Protein AF-A0A5M3MFX2-F1 (afdb_monomer_lite)

Structure (mmCIF, N/CA/C/O backbone):
data_AF-A0A5M3MFX2-F1
#
_entry.id   AF-A0A5M3MFX2-F1
#
loop_
_atom_site.group_PDB
_atom_site.id
_atom_site.type_symbol
_atom_site.label_atom_id
_atom_site.label_alt_id
_atom_site.label_comp_id
_atom_site.label_asym_id
_atom_site.label_entity_id
_atom_site.label_seq_id
_atom_site.pdbx_PDB_ins_code
_atom_site.Cartn_x
_atom_site.Cartn_y
_atom_site.Cartn_z
_atom_site.occupancy
_atom_site.B_iso_or_equiv
_atom_site.auth_seq_id
_atom_site.auth_comp_id
_atom_site.auth_asym_id
_atom_site.auth_atom_id
_atom_site.pdbx_PDB_model_num
ATOM 1 N N . MET A 1 1 ? -14.504 -39.897 -24.132 1.00 43.47 1 MET A N 1
ATOM 2 C CA . MET A 1 1 ? -13.347 -39.009 -24.358 1.00 43.47 1 MET A CA 1
ATOM 3 C C . MET A 1 1 ? -13.508 -37.874 -23.371 1.00 43.47 1 MET A C 1
ATOM 5 O O . MET A 1 1 ? -14.269 -36.952 -23.626 1.00 43.47 1 MET A O 1
ATOM 9 N N . GLU A 1 2 ? -12.943 -38.053 -22.182 1.00 40.47 2 GLU A N 1
ATOM 10 C CA . GLU A 1 2 ? -13.014 -37.091 -21.083 1.00 40.47 2 GLU A CA 1
ATOM 11 C C . GLU A 1 2 ? -12.072 -35.931 -21.418 1.00 40.47 2 GLU A C 1
ATOM 13 O O . GLU A 1 2 ? -10.880 -36.134 -21.635 1.00 40.47 2 GLU A O 1
ATOM 18 N N . THR A 1 3 ? -12.613 -34.724 -21.580 1.00 51.28 3 THR A N 1
ATOM 19 C CA . THR A 1 3 ? -11.803 -33.519 -21.770 1.00 51.28 3 THR A CA 1
ATOM 20 C C . THR A 1 3 ? -11.526 -32.913 -20.404 1.00 51.28 3 THR A C 1
ATOM 22 O O . THR A 1 3 ? -12.402 -32.303 -19.793 1.00 51.28 3 THR A O 1
ATOM 25 N N . GLU A 1 4 ? -10.301 -33.148 -19.950 1.00 44.84 4 GLU A N 1
ATOM 26 C CA . GLU A 1 4 ? -9.666 -32.661 -18.731 1.00 44.84 4 GLU A CA 1
ATOM 27 C C . GLU A 1 4 ? -10.012 -31.196 -18.409 1.00 44.84 4 GLU A C 1
ATOM 29 O O . GLU A 1 4 ? -9.806 -30.277 -19.210 1.00 44.84 4 GLU A O 1
ATOM 34 N N . ALA A 1 5 ? -10.502 -30.978 -17.189 1.00 44.03 5 ALA A N 1
ATOM 35 C CA . ALA A 1 5 ? -10.714 -29.665 -16.606 1.00 44.03 5 ALA A CA 1
ATOM 36 C C . ALA A 1 5 ? -9.375 -28.917 -16.491 1.00 44.03 5 ALA A C 1
ATOM 38 O O . ALA A 1 5 ? -8.564 -29.181 -15.605 1.00 44.03 5 ALA A O 1
ATOM 39 N N . SER A 1 6 ? -9.152 -27.939 -17.370 1.00 45.47 6 SER A N 1
ATOM 40 C CA . SER A 1 6 ? -8.040 -26.992 -17.249 1.00 45.47 6 SER A CA 1
ATOM 41 C C . SER A 1 6 ? -8.331 -25.988 -16.131 1.00 45.47 6 SER A C 1
ATOM 43 O O . SER A 1 6 ? -8.675 -24.834 -16.380 1.00 45.47 6 SER A O 1
ATOM 45 N N . ASN A 1 7 ? -8.207 -26.432 -14.878 1.00 49.12 7 ASN A N 1
ATOM 46 C CA . ASN A 1 7 ? -8.176 -25.553 -13.714 1.00 49.12 7 ASN A CA 1
ATOM 47 C C . ASN A 1 7 ? -6.803 -24.869 -13.633 1.00 49.12 7 ASN A C 1
ATOM 49 O O . ASN A 1 7 ? -5.927 -25.251 -12.858 1.00 49.12 7 ASN A O 1
ATOM 53 N N . SER A 1 8 ? -6.596 -23.865 -14.481 1.00 46.38 8 SER A N 1
ATOM 54 C CA . SER A 1 8 ? -5.389 -23.037 -14.489 1.00 46.38 8 SER A CA 1
ATOM 55 C C . SER A 1 8 ? -5.463 -21.974 -13.394 1.00 46.38 8 SER A C 1
ATOM 57 O O . SER A 1 8 ? -5.379 -20.779 -13.668 1.00 46.38 8 SER A O 1
ATOM 59 N N . THR A 1 9 ? -5.622 -22.384 -12.137 1.00 47.56 9 THR A N 1
ATOM 60 C CA . THR A 1 9 ? -5.363 -21.486 -11.013 1.00 47.56 9 THR A CA 1
ATOM 61 C C . THR A 1 9 ? -3.858 -21.288 -10.921 1.00 47.56 9 THR A C 1
ATOM 63 O O . THR A 1 9 ? -3.133 -22.102 -10.348 1.00 47.56 9 THR A O 1
ATOM 66 N N . SER A 1 10 ? -3.369 -20.227 -11.557 1.00 55.19 10 SER A N 1
ATOM 67 C CA . SER A 1 10 ? -1.978 -19.794 -11.511 1.00 55.19 10 SER A CA 1
ATOM 68 C C . SER A 1 10 ? -1.627 -19.267 -10.116 1.00 55.19 10 SER A C 1
ATOM 70 O O . SER A 1 10 ? -1.446 -18.068 -9.924 1.00 55.19 10 SER A O 1
ATOM 72 N N . PHE A 1 11 ? -1.535 -20.162 -9.136 1.00 52.22 11 PHE A N 1
ATOM 73 C CA . PHE A 1 11 ? -0.974 -19.870 -7.824 1.00 52.22 11 PHE A CA 1
ATOM 74 C C . PHE A 1 11 ? 0.465 -20.388 -7.782 1.00 52.22 11 PHE A C 1
ATOM 76 O O . PHE A 1 11 ? 0.716 -21.586 -7.887 1.00 52.22 11 PHE A O 1
ATOM 83 N N . GLY A 1 12 ? 1.411 -19.456 -7.657 1.00 54.19 12 GLY A N 1
ATOM 84 C CA . GLY A 1 12 ? 2.771 -19.735 -7.205 1.00 54.19 12 GLY A CA 1
ATOM 85 C C . GLY A 1 12 ? 3.723 -20.320 -8.246 1.00 54.19 12 GLY A C 1
ATOM 86 O O . GLY A 1 12 ? 3.994 -21.518 -8.269 1.00 54.19 12 GLY A O 1
ATOM 87 N N . ARG A 1 13 ? 4.369 -19.462 -9.046 1.00 55.19 13 ARG A N 1
ATOM 88 C CA . ARG A 1 13 ? 5.674 -19.810 -9.636 1.00 55.19 13 ARG A CA 1
ATOM 89 C C . ARG A 1 13 ? 6.715 -18.732 -9.328 1.00 55.19 13 ARG A C 1
ATOM 91 O O . ARG A 1 13 ? 6.705 -17.653 -9.918 1.00 55.19 13 ARG A O 1
ATOM 98 N N . ARG A 1 14 ? 7.661 -19.127 -8.460 1.00 50.91 14 ARG A N 1
ATOM 99 C CA . ARG A 1 14 ? 8.897 -18.466 -7.980 1.00 50.91 14 ARG A CA 1
ATOM 100 C C . ARG A 1 14 ? 8.690 -17.345 -6.948 1.00 50.91 14 ARG A C 1
ATOM 102 O O . ARG A 1 14 ? 8.793 -16.160 -7.260 1.00 50.91 14 ARG A O 1
ATOM 109 N N . SER A 1 15 ? 8.498 -17.758 -5.700 1.00 53.53 15 SER A N 1
ATOM 110 C CA . SER A 1 15 ? 8.292 -16.924 -4.505 1.00 53.53 15 SER A CA 1
ATOM 111 C C . SER A 1 15 ? 9.585 -16.362 -3.884 1.00 53.53 15 SER A C 1
ATOM 113 O O . SER A 1 15 ? 9.637 -16.123 -2.686 1.00 53.53 15 SER A O 1
ATOM 115 N N . ASN A 1 16 ? 10.644 -16.134 -4.675 1.00 56.97 16 ASN A N 1
ATOM 116 C CA . ASN A 1 16 ? 11.850 -15.429 -4.196 1.00 56.97 16 ASN A CA 1
ATOM 117 C C . ASN A 1 16 ? 11.910 -13.968 -4.678 1.00 56.97 16 ASN A C 1
ATOM 119 O O . ASN A 1 16 ? 12.976 -13.373 -4.816 1.00 56.97 16 ASN A O 1
ATOM 123 N N . ARG A 1 17 ? 10.753 -13.387 -5.008 1.00 70.06 17 ARG A N 1
ATOM 124 C CA . ARG A 1 17 ? 10.642 -11.966 -5.341 1.00 70.06 17 ARG A CA 1
ATOM 125 C C . ARG A 1 17 ? 10.075 -11.262 -4.119 1.00 70.06 17 ARG A C 1
ATOM 127 O O . ARG A 1 17 ? 8.887 -11.349 -3.850 1.00 70.06 17 ARG A O 1
ATOM 134 N N . VAL A 1 18 ? 10.947 -10.593 -3.373 1.00 81.00 18 VAL A N 1
ATOM 135 C CA . VAL A 1 18 ? 10.577 -9.886 -2.133 1.00 81.00 18 VAL A CA 1
ATOM 136 C C . VAL A 1 18 ? 9.919 -8.534 -2.435 1.00 81.00 18 VAL A C 1
ATOM 138 O O . VAL A 1 18 ? 9.134 -8.025 -1.643 1.00 81.00 18 VAL A O 1
ATOM 141 N N . VAL A 1 19 ? 10.223 -7.943 -3.595 1.00 90.69 19 VAL A N 1
ATOM 142 C CA . VAL A 1 19 ? 9.755 -6.601 -3.959 1.00 90.69 19 VAL A CA 1
ATOM 143 C C . VAL A 1 19 ? 8.480 -6.686 -4.810 1.00 90.69 19 VAL A C 1
ATOM 145 O O . VAL A 1 19 ? 8.529 -7.295 -5.885 1.00 90.69 19 VAL A O 1
ATOM 148 N N . PRO A 1 20 ? 7.360 -6.068 -4.389 1.00 92.50 20 PRO A N 1
ATOM 149 C CA . PRO A 1 20 ? 6.110 -6.075 -5.145 1.00 92.50 20 PRO A CA 1
ATOM 150 C C . PRO A 1 20 ? 6.211 -5.275 -6.450 1.00 92.50 20 PRO A C 1
ATOM 152 O O . PRO A 1 20 ? 6.870 -4.236 -6.536 1.00 92.50 20 PRO A O 1
ATOM 155 N N . CYS A 1 21 ? 5.537 -5.757 -7.494 1.00 93.75 21 CYS A N 1
ATOM 156 C CA . CYS A 1 21 ? 5.519 -5.117 -8.801 1.00 93.75 21 CYS A CA 1
ATOM 157 C C . CYS A 1 21 ? 4.545 -3.941 -8.828 1.00 93.75 21 CYS A C 1
ATOM 159 O O . CYS A 1 21 ? 3.328 -4.122 -8.855 1.00 93.75 21 CYS A O 1
ATOM 161 N N . ARG A 1 22 ? 5.084 -2.723 -8.931 1.00 93.94 22 ARG A N 1
ATOM 162 C CA . ARG A 1 22 ? 4.266 -1.513 -9.075 1.00 93.94 22 ARG A CA 1
ATOM 163 C C . ARG A 1 22 ? 3.361 -1.555 -10.310 1.00 93.94 22 ARG A C 1
ATOM 165 O O . ARG A 1 22 ? 2.190 -1.211 -10.218 1.00 93.94 22 ARG A O 1
ATOM 172 N N . PHE A 1 23 ? 3.890 -1.973 -11.460 1.00 94.75 23 PHE A N 1
ATOM 173 C CA . PHE A 1 23 ? 3.123 -1.973 -12.710 1.00 94.75 23 PHE A CA 1
ATOM 174 C C . PHE A 1 23 ? 1.939 -2.934 -12.656 1.00 94.75 23 PHE A C 1
ATOM 176 O O . PHE A 1 23 ? 0.851 -2.560 -13.076 1.00 94.75 23 PHE A O 1
ATOM 183 N N . HIS A 1 24 ? 2.127 -4.123 -12.074 1.00 94.25 24 HIS A N 1
ATOM 184 C CA . HIS A 1 24 ? 1.049 -5.092 -11.857 1.00 94.25 24 HIS A CA 1
ATOM 185 C C . HIS A 1 24 ? -0.117 -4.477 -11.078 1.00 94.25 24 HIS A C 1
ATOM 187 O O . HIS A 1 24 ? -1.258 -4.568 -11.515 1.00 94.25 24 HIS A O 1
ATOM 193 N N . ASN A 1 25 ? 0.185 -3.762 -9.992 1.00 94.12 25 ASN A N 1
ATOM 194 C CA . ASN A 1 25 ? -0.825 -3.201 -9.094 1.00 94.12 25 ASN A CA 1
ATOM 195 C C . ASN A 1 25 ? -1.544 -1.945 -9.629 1.00 94.12 25 ASN A C 1
ATOM 197 O O . ASN A 1 25 ? -2.590 -1.585 -9.094 1.00 94.12 25 ASN A O 1
ATOM 201 N N . HIS A 1 26 ? -1.004 -1.266 -10.649 1.00 91.62 26 HIS A N 1
ATOM 202 C CA . HIS A 1 26 ? -1.550 0.007 -11.154 1.00 91.62 26 HIS A CA 1
ATOM 203 C C . HIS A 1 26 ? -2.030 -0.085 -12.604 1.00 91.62 26 HIS A C 1
ATOM 205 O O . HIS A 1 26 ? -3.217 0.068 -12.875 1.00 91.62 26 HIS A O 1
ATOM 211 N N . ASN A 1 27 ? -1.120 -0.359 -13.541 1.00 87.94 27 ASN A N 1
ATOM 212 C CA . ASN A 1 27 ? -1.369 -0.252 -14.987 1.00 87.94 27 ASN A CA 1
ATOM 213 C C . ASN A 1 27 ? -1.408 -1.613 -15.706 1.00 87.94 27 ASN A C 1
ATOM 215 O O . ASN A 1 27 ? -1.583 -1.655 -16.920 1.00 87.94 27 ASN A O 1
ATOM 219 N N . GLY A 1 28 ? -1.241 -2.714 -14.970 1.00 88.25 28 GLY A N 1
ATOM 220 C CA . GLY A 1 28 ? -1.010 -4.044 -15.527 1.00 88.25 28 GLY A CA 1
ATOM 221 C C . GLY A 1 28 ? 0.459 -4.258 -15.908 1.00 88.25 28 GLY A C 1
ATOM 222 O O . GLY A 1 28 ? 1.131 -3.380 -16.451 1.00 88.25 28 GLY A O 1
ATOM 223 N N . CYS A 1 29 ? 0.995 -5.440 -15.598 1.00 92.88 29 CYS A N 1
ATOM 224 C CA . CYS A 1 29 ? 2.372 -5.790 -15.934 1.00 92.88 29 CYS A CA 1
ATOM 225 C C . CYS A 1 29 ? 2.440 -6.594 -17.238 1.00 92.88 29 CYS A C 1
ATOM 227 O O . CYS A 1 29 ? 1.999 -7.739 -17.286 1.00 92.88 29 CYS A O 1
ATOM 229 N N . PHE A 1 30 ? 3.105 -6.053 -18.261 1.00 91.94 30 PHE A N 1
ATOM 230 C CA . PHE A 1 30 ? 3.312 -6.749 -19.541 1.00 91.94 30 PHE A CA 1
ATOM 231 C C . PHE A 1 30 ? 4.287 -7.932 -19.463 1.00 91.94 30 PHE A C 1
ATOM 233 O O . PHE A 1 30 ? 4.302 -8.782 -20.346 1.00 91.94 30 PHE A O 1
ATOM 240 N N . LYS A 1 31 ? 5.115 -8.007 -18.412 1.00 88.88 31 LYS A N 1
ATOM 241 C CA . LYS A 1 31 ? 6.101 -9.088 -18.250 1.00 88.88 31 LYS A CA 1
ATOM 242 C C . LYS A 1 31 ? 5.465 -10.406 -17.793 1.00 88.88 31 LYS A C 1
ATOM 244 O O . LYS A 1 31 ? 6.114 -11.447 -17.890 1.00 88.88 31 LYS A O 1
ATOM 249 N N . GLY A 1 32 ? 4.231 -10.364 -17.278 1.00 85.38 32 GLY A N 1
ATOM 250 C CA . GLY A 1 32 ? 3.505 -11.537 -16.792 1.00 85.38 32 GLY A CA 1
ATOM 251 C C . GLY A 1 32 ? 4.350 -12.389 -15.841 1.00 85.38 32 GLY A C 1
ATOM 252 O O . GLY A 1 32 ? 4.967 -11.879 -14.905 1.00 85.38 32 GLY A O 1
ATOM 253 N N . VAL A 1 33 ? 4.434 -13.688 -16.124 1.00 84.31 33 VAL A N 1
ATOM 254 C CA . VAL A 1 33 ? 5.216 -14.664 -15.341 1.00 84.31 33 VAL A CA 1
ATOM 255 C C . VAL A 1 33 ? 6.725 -14.395 -15.331 1.00 84.31 33 VAL A C 1
ATOM 257 O O . VAL A 1 33 ? 7.417 -14.820 -14.404 1.00 84.31 33 VAL A O 1
ATOM 260 N N . ASN A 1 34 ? 7.235 -13.672 -16.332 1.00 88.31 34 ASN A N 1
ATOM 261 C CA . ASN A 1 34 ? 8.647 -13.320 -16.461 1.00 88.31 34 ASN A CA 1
ATOM 262 C C . ASN A 1 34 ? 8.985 -11.986 -15.773 1.00 88.31 34 ASN A C 1
ATOM 264 O O . ASN A 1 34 ? 10.063 -11.422 -15.965 1.00 88.31 34 ASN A O 1
ATOM 268 N N . CYS A 1 35 ? 8.054 -11.436 -14.987 1.00 90.12 35 CYS A N 1
ATOM 269 C CA . CYS A 1 35 ? 8.315 -10.246 -14.199 1.00 90.12 35 CYS A CA 1
ATOM 270 C C . CYS A 1 35 ? 9.378 -10.522 -13.126 1.00 90.12 35 CYS A C 1
ATOM 272 O O . CYS A 1 35 ? 9.335 -11.521 -12.399 1.00 90.12 35 CYS A O 1
ATOM 274 N N . THR A 1 36 ? 10.330 -9.597 -13.014 1.00 89.75 36 THR A N 1
ATOM 275 C CA . THR A 1 36 ? 11.388 -9.605 -11.993 1.00 89.75 36 THR A CA 1
ATOM 276 C C . THR A 1 36 ? 10.862 -9.247 -10.603 1.00 89.75 36 THR A C 1
ATOM 278 O O . THR A 1 36 ? 11.534 -9.505 -9.611 1.00 89.75 36 THR A O 1
ATOM 281 N N . PHE A 1 37 ? 9.666 -8.664 -10.525 1.00 91.38 37 PHE A N 1
ATOM 282 C CA . PHE A 1 3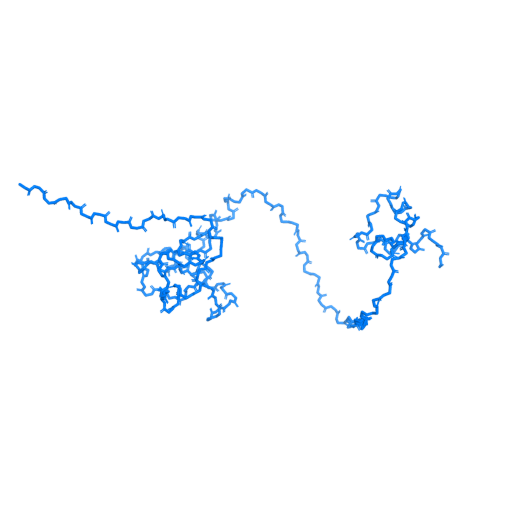7 ? 9.009 -8.231 -9.293 1.00 91.38 37 PHE A CA 1
ATOM 283 C C . PHE A 1 37 ? 7.829 -9.149 -8.943 1.00 91.38 37 PHE A C 1
ATOM 285 O O . PHE A 1 37 ? 7.297 -9.837 -9.814 1.00 91.38 37 PHE A O 1
ATOM 292 N N . SER A 1 38 ? 7.423 -9.170 -7.674 1.00 90.31 38 SER A N 1
ATOM 293 C CA . SER A 1 38 ? 6.363 -10.055 -7.184 1.00 90.31 38 SER A CA 1
ATOM 294 C C . SER A 1 38 ? 4.977 -9.582 -7.599 1.00 90.31 38 SER A C 1
ATOM 296 O O . SER A 1 38 ? 4.653 -8.401 -7.475 1.00 90.31 38 SER A O 1
ATOM 298 N N . HIS A 1 39 ? 4.158 -10.512 -8.080 1.00 91.38 39 HIS A N 1
ATOM 299 C CA . HIS A 1 39 ? 2.724 -10.303 -8.298 1.00 91.38 39 HIS A CA 1
ATOM 300 C C . HIS A 1 39 ? 1.889 -10.950 -7.181 1.00 91.38 39 HIS A C 1
ATOM 302 O O . HIS A 1 39 ? 0.669 -10.850 -7.199 1.00 91.38 39 HIS A O 1
ATOM 308 N N . GLU A 1 40 ? 2.528 -11.609 -6.212 1.00 89.06 40 GLU A N 1
ATOM 309 C CA . GLU A 1 40 ? 1.847 -12.299 -5.115 1.00 89.06 40 GLU A CA 1
ATOM 310 C C . GLU A 1 40 ? 1.473 -11.308 -3.997 1.00 89.06 40 GLU A C 1
ATOM 312 O O . GLU A 1 40 ? 2.214 -10.341 -3.779 1.00 89.06 40 GLU A O 1
ATOM 317 N N . PRO A 1 41 ? 0.337 -11.520 -3.306 1.00 90.00 41 PRO A N 1
ATOM 318 C CA . PRO A 1 41 ? -0.046 -10.712 -2.156 1.00 90.00 41 PRO A CA 1
ATOM 319 C C . PRO A 1 41 ? 0.931 -10.920 -0.997 1.00 90.00 41 PRO A C 1
ATOM 321 O O . PRO A 1 41 ? 1.458 -12.012 -0.782 1.00 90.00 41 PRO A O 1
ATOM 324 N N . ASP A 1 42 ? 1.162 -9.856 -0.237 1.00 89.19 42 ASP A N 1
ATOM 325 C CA . ASP A 1 42 ? 2.062 -9.840 0.915 1.00 89.19 42 ASP A CA 1
ATOM 326 C C . ASP A 1 42 ? 1.342 -9.391 2.194 1.00 89.19 42 ASP A C 1
ATOM 328 O O . ASP A 1 42 ? 0.163 -9.054 2.187 1.00 89.19 42 ASP A O 1
ATOM 332 N N . SER A 1 43 ? 2.060 -9.334 3.318 1.00 89.38 43 SER A N 1
ATOM 333 C CA . SER A 1 43 ? 1.501 -8.903 4.609 1.00 89.38 43 SER A CA 1
ATOM 334 C C . SER A 1 43 ? 1.050 -7.436 4.658 1.00 89.38 43 SER A C 1
ATOM 336 O O . SER A 1 43 ? 0.488 -7.002 5.663 1.00 89.38 43 SER A O 1
ATOM 338 N N . ARG A 1 44 ? 1.315 -6.648 3.609 1.00 90.88 44 ARG A N 1
ATOM 339 C CA . ARG A 1 44 ? 0.953 -5.227 3.497 1.00 90.88 44 ARG A CA 1
ATOM 340 C C . ARG A 1 44 ? -0.123 -4.981 2.443 1.00 90.88 44 ARG A C 1
ATOM 342 O O . ARG A 1 44 ? -0.516 -3.826 2.240 1.00 90.88 44 ARG A O 1
ATOM 349 N N . SER A 1 45 ? -0.625 -6.035 1.810 1.00 93.31 45 SER A N 1
ATOM 350 C CA . SER A 1 45 ? -1.608 -5.938 0.747 1.00 93.31 45 SER A CA 1
ATOM 351 C C . SER A 1 45 ? -2.699 -6.996 0.841 1.00 93.31 45 SER A C 1
ATOM 353 O O . SER A 1 45 ? -2.557 -8.027 1.488 1.00 93.31 45 SER A O 1
ATOM 355 N N . TYR A 1 46 ? -3.827 -6.694 0.209 1.00 93.00 46 TYR A N 1
ATOM 356 C CA . TYR A 1 46 ? -4.955 -7.599 0.063 1.00 93.00 46 TYR A CA 1
ATOM 357 C C . TYR A 1 46 ? -5.201 -7.844 -1.432 1.00 93.00 46 TYR A C 1
ATOM 359 O O . TYR A 1 46 ? -5.246 -6.866 -2.185 1.00 93.00 46 TYR A O 1
ATOM 367 N N . PRO A 1 47 ? -5.322 -9.101 -1.891 1.00 92.12 47 PRO A N 1
ATOM 368 C CA . PRO A 1 47 ? -5.569 -9.392 -3.298 1.00 92.12 47 PRO A CA 1
ATOM 369 C C . PRO A 1 47 ? -7.000 -9.001 -3.688 1.00 92.12 47 PRO A C 1
ATOM 371 O O . PRO A 1 47 ? -7.956 -9.339 -2.990 1.00 92.12 47 PRO A O 1
ATOM 374 N N . ASP A 1 48 ? -7.156 -8.301 -4.807 1.00 92.69 48 ASP A N 1
ATOM 375 C CA . ASP A 1 48 ? -8.464 -8.042 -5.406 1.00 92.69 48 ASP A CA 1
ATOM 376 C C . ASP A 1 48 ? -8.899 -9.176 -6.350 1.00 92.69 48 ASP A C 1
ATOM 378 O O . ASP A 1 48 ? -8.153 -10.119 -6.629 1.00 92.69 48 ASP A O 1
ATOM 382 N N . GLN A 1 49 ? -10.118 -9.073 -6.880 1.00 89.94 49 GLN A N 1
ATOM 383 C CA . GLN A 1 49 ? -10.655 -10.056 -7.827 1.00 89.94 49 GLN A CA 1
ATOM 384 C C . GLN A 1 49 ? -9.940 -10.041 -9.190 1.00 89.94 49 GLN A C 1
ATOM 386 O O . GLN A 1 49 ? -10.024 -11.015 -9.935 1.00 89.94 49 GLN A O 1
ATOM 391 N N . THR A 1 50 ? -9.221 -8.965 -9.525 1.00 88.75 50 THR A N 1
ATOM 392 C CA . THR A 1 50 ? -8.425 -8.862 -10.762 1.00 88.75 50 THR A CA 1
ATOM 393 C C . THR A 1 50 ? -6.997 -9.392 -10.602 1.00 88.75 50 THR A C 1
ATOM 395 O O . THR A 1 50 ? -6.238 -9.435 -11.572 1.00 88.75 50 THR A O 1
ATOM 398 N N . GLY A 1 51 ? -6.626 -9.820 -9.391 1.00 88.81 51 GLY A N 1
ATOM 399 C CA . GLY A 1 51 ? -5.298 -10.304 -9.033 1.00 88.81 51 GLY A CA 1
ATOM 400 C C . GLY A 1 51 ? -4.285 -9.204 -8.704 1.00 88.81 51 GLY A C 1
ATOM 401 O O . GLY A 1 51 ? -3.101 -9.509 -8.563 1.00 88.81 51 GLY A O 1
ATOM 402 N N . ARG A 1 52 ? -4.693 -7.935 -8.595 1.00 92.06 52 ARG A N 1
ATOM 403 C CA . ARG A 1 52 ? -3.844 -6.834 -8.118 1.00 92.06 52 ARG A CA 1
ATOM 404 C C . ARG A 1 52 ? -3.817 -6.808 -6.597 1.00 92.06 52 ARG A C 1
ATOM 406 O O . ARG A 1 52 ? -4.775 -7.174 -5.924 1.00 92.06 52 ARG A O 1
ATOM 413 N N . ASN A 1 53 ? -2.724 -6.293 -6.052 1.00 94.38 53 ASN A N 1
ATOM 414 C CA . ASN A 1 53 ? -2.547 -6.178 -4.613 1.00 94.38 53 ASN A CA 1
ATOM 415 C C . ASN A 1 53 ? -2.924 -4.763 -4.161 1.00 94.38 53 ASN A C 1
ATOM 417 O O . ASN A 1 53 ? -2.273 -3.780 -4.538 1.00 94.38 53 ASN A O 1
ATOM 421 N N . VAL A 1 54 ? -3.983 -4.659 -3.360 1.00 95.12 54 VAL A N 1
ATOM 422 C CA . VAL A 1 54 ? -4.514 -3.407 -2.806 1.00 95.12 54 VAL A CA 1
ATOM 423 C C . VAL A 1 54 ? -3.838 -3.094 -1.482 1.00 95.12 54 VAL A C 1
ATOM 425 O O . VAL A 1 54 ? -3.592 -3.977 -0.666 1.00 95.12 54 VAL A O 1
ATOM 428 N N . CYS A 1 55 ? -3.500 -1.827 -1.265 1.00 95.88 55 CYS A N 1
ATOM 429 C CA . CYS A 1 55 ? -2.767 -1.390 -0.082 1.00 95.88 55 CYS A CA 1
ATOM 430 C C . CYS A 1 55 ? -3.611 -1.549 1.196 1.00 95.88 55 CYS A C 1
ATOM 432 O O . CYS A 1 55 ? -4.640 -0.887 1.339 1.00 95.88 55 CYS A O 1
ATOM 434 N N . LEU A 1 56 ? -3.142 -2.316 2.190 1.00 94.38 56 LEU A N 1
ATOM 435 C CA . LEU A 1 56 ? -3.843 -2.425 3.482 1.00 94.38 56 LEU A CA 1
ATOM 436 C C . LEU A 1 56 ? -3.912 -1.084 4.224 1.00 94.38 56 LEU A C 1
ATOM 438 O O . LEU A 1 56 ? -4.894 -0.792 4.901 1.00 94.38 56 LEU A O 1
ATOM 442 N N . PHE A 1 57 ? -2.889 -0.236 4.086 1.0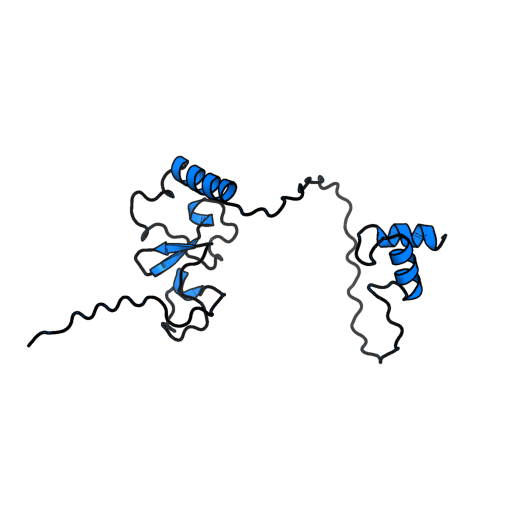0 94.81 57 PHE A N 1
ATOM 443 C CA . PHE A 1 57 ? -2.896 1.092 4.704 1.00 94.81 57 PHE A CA 1
ATOM 444 C C . PHE A 1 57 ? -3.886 2.040 4.032 1.00 94.81 57 PHE A C 1
ATOM 446 O O . PHE A 1 57 ? -4.400 2.927 4.698 1.00 94.81 57 PHE A O 1
ATOM 453 N N . PHE A 1 58 ? -4.166 1.866 2.739 1.00 95.50 58 PHE A N 1
ATOM 454 C CA . PHE A 1 58 ? -5.218 2.622 2.059 1.00 95.50 58 PHE A CA 1
ATOM 455 C C . PHE A 1 58 ? -6.599 2.184 2.541 1.00 95.50 58 PHE A C 1
ATOM 457 O O . PHE A 1 58 ? -7.430 3.029 2.838 1.00 95.50 58 PHE A O 1
ATOM 464 N N . LEU A 1 59 ? -6.820 0.876 2.707 1.00 93.88 59 LEU A N 1
ATOM 465 C CA . LEU A 1 59 ? -8.076 0.358 3.259 1.00 93.88 59 LEU A CA 1
ATOM 466 C C . LEU A 1 59 ? -8.352 0.862 4.686 1.00 93.88 59 LEU A C 1
ATOM 468 O O . LEU A 1 59 ? -9.507 0.959 5.084 1.00 93.88 59 LEU A O 1
ATOM 472 N N . ARG A 1 60 ? -7.297 1.221 5.425 1.00 92.69 60 ARG A N 1
ATOM 473 C CA . ARG A 1 60 ? -7.345 1.810 6.772 1.00 92.69 60 ARG A CA 1
ATOM 474 C C . ARG A 1 60 ? -7.249 3.342 6.791 1.00 92.69 60 ARG A C 1
ATOM 476 O O . ARG A 1 60 ? -7.069 3.907 7.863 1.00 92.69 60 ARG A O 1
ATOM 483 N N . ASP A 1 61 ? -7.257 3.997 5.630 1.00 92.00 61 ASP A N 1
ATOM 484 C CA . ASP A 1 61 ? -7.114 5.455 5.482 1.00 92.00 61 ASP A CA 1
ATOM 485 C C . ASP A 1 61 ? -5.830 6.043 6.127 1.00 92.00 61 ASP A C 1
ATOM 487 O O . ASP A 1 61 ? -5.780 7.191 6.560 1.00 92.00 61 ASP A O 1
ATOM 491 N N . LYS A 1 62 ? -4.748 5.250 6.183 1.00 93.06 62 LYS A N 1
ATOM 492 C CA . LYS A 1 62 ? -3.445 5.573 6.809 1.00 93.06 62 LYS A CA 1
ATOM 493 C C . LYS A 1 62 ? -2.260 5.539 5.831 1.00 93.06 62 LYS A C 1
ATOM 495 O O . LYS A 1 62 ? -1.100 5.601 6.251 1.00 93.06 62 LYS A O 1
ATOM 500 N N . CYS A 1 63 ? -2.502 5.389 4.527 1.00 95.38 63 CYS A N 1
ATOM 501 C CA . CYS A 1 63 ? -1.423 5.304 3.542 1.00 95.38 63 CYS A CA 1
ATOM 502 C C . CYS A 1 63 ? -0.740 6.663 3.328 1.00 95.38 63 CYS A C 1
ATOM 504 O O . CYS A 1 63 ? -1.387 7.646 2.992 1.00 95.38 63 CYS A O 1
ATOM 506 N N . LYS A 1 64 ? 0.592 6.702 3.448 1.00 95.56 64 LYS A N 1
ATOM 507 C CA . LYS A 1 64 ? 1.396 7.929 3.280 1.00 95.56 64 LYS A CA 1
ATOM 508 C C . LYS A 1 64 ? 1.821 8.208 1.836 1.00 95.56 64 LYS A C 1
ATOM 510 O O . LYS A 1 64 ? 2.337 9.281 1.545 1.00 95.56 64 LYS A O 1
ATOM 515 N N . TYR A 1 65 ? 1.681 7.222 0.952 1.00 93.31 65 TYR A N 1
ATOM 516 C CA . TYR A 1 65 ? 2.252 7.264 -0.396 1.00 93.31 65 TYR A CA 1
ATOM 517 C C . TYR A 1 65 ? 1.244 7.653 -1.474 1.00 93.31 65 TYR A C 1
ATOM 519 O O . TYR A 1 65 ? 1.669 7.982 -2.580 1.00 93.31 65 TYR A O 1
ATOM 527 N N . ASP A 1 66 ? -0.054 7.631 -1.158 1.00 89.38 66 ASP A N 1
ATOM 528 C CA . ASP A 1 66 ? -1.128 8.016 -2.076 1.00 89.38 66 ASP A CA 1
ATOM 529 C C . ASP A 1 66 ? -0.929 7.388 -3.482 1.00 89.38 66 ASP A C 1
ATOM 531 O O . ASP A 1 66 ? -0.625 6.199 -3.588 1.00 89.38 66 ASP A O 1
ATOM 535 N N . ASN A 1 67 ? -0.983 8.172 -4.560 1.00 88.75 67 ASN A N 1
ATOM 536 C CA . ASN A 1 67 ? -0.768 7.722 -5.941 1.00 88.75 67 ASN A CA 1
ATOM 537 C C . ASN A 1 67 ? 0.636 7.144 -6.241 1.00 88.75 67 ASN A C 1
ATOM 539 O O . ASN A 1 67 ? 0.854 6.488 -7.267 1.00 88.75 67 ASN A O 1
ATOM 543 N N . LYS A 1 68 ? 1.619 7.379 -5.363 1.00 92.88 68 LYS A N 1
ATOM 544 C CA . LYS A 1 68 ? 2.982 6.827 -5.472 1.00 92.88 68 LYS A CA 1
ATOM 545 C C . LYS A 1 68 ? 3.116 5.465 -4.789 1.00 92.88 68 LYS A C 1
ATOM 547 O O . LYS A 1 68 ? 4.191 4.869 -4.857 1.00 92.88 68 LYS A O 1
ATOM 552 N N . CYS A 1 69 ? 2.069 4.976 -4.120 1.00 95.56 69 CYS A N 1
ATOM 553 C CA . CYS A 1 69 ? 2.100 3.683 -3.448 1.00 95.56 69 CYS A CA 1
ATOM 554 C C . CYS A 1 69 ? 2.422 2.553 -4.437 1.00 95.56 69 CYS A C 1
ATOM 556 O O . CYS A 1 69 ? 1.999 2.568 -5.590 1.00 95.56 69 CYS A O 1
ATOM 558 N N . VAL A 1 70 ? 3.177 1.548 -3.995 1.00 94.81 70 VAL A N 1
ATOM 559 C CA . VAL A 1 70 ? 3.502 0.384 -4.838 1.00 94.81 70 VAL A CA 1
ATOM 560 C C . VAL A 1 70 ? 2.275 -0.507 -5.056 1.00 94.81 70 VAL A C 1
ATOM 562 O O . VAL A 1 70 ? 2.163 -1.161 -6.091 1.00 94.81 70 VAL A O 1
ATOM 565 N N . TYR A 1 71 ? 1.340 -0.498 -4.111 1.00 96.00 71 TYR A N 1
ATOM 566 C CA . TYR A 1 71 ? 0.073 -1.222 -4.172 1.00 96.00 71 TYR A CA 1
ATOM 567 C C . TYR A 1 71 ? -1.045 -0.339 -4.725 1.00 96.00 71 TYR A C 1
ATOM 569 O O . TYR A 1 71 ? -0.912 0.885 -4.770 1.00 96.00 71 TYR A O 1
ATOM 577 N N . SER A 1 72 ? -2.145 -0.963 -5.132 1.00 95.38 72 SER A N 1
ATOM 578 C CA . SER A 1 72 ? -3.303 -0.266 -5.685 1.00 95.38 72 SER A CA 1
ATOM 579 C C . SER A 1 72 ? -4.101 0.467 -4.603 1.00 95.38 72 SER A C 1
ATOM 581 O O . SER A 1 72 ? -4.215 -0.016 -3.474 1.00 95.38 72 SER A O 1
ATOM 583 N N . HIS A 1 73 ? -4.668 1.621 -4.960 1.00 94.94 73 HIS A N 1
ATOM 584 C CA . HIS A 1 73 ? -5.586 2.422 -4.140 1.00 94.94 73 HIS A CA 1
ATOM 585 C C . HIS A 1 73 ? -6.996 2.434 -4.767 1.00 94.94 73 HIS A C 1
ATOM 587 O O . HIS A 1 73 ? -7.595 3.487 -4.958 1.00 94.94 73 HIS A O 1
ATOM 593 N N . SER A 1 74 ? -7.521 1.262 -5.137 1.00 92.25 74 SER A N 1
ATOM 594 C CA . SER A 1 74 ? -8.896 1.108 -5.631 1.00 92.25 74 SER A CA 1
ATOM 595 C C . SER A 1 74 ? -9.645 0.075 -4.793 1.00 92.25 74 SER A C 1
ATOM 597 O O . SER A 1 74 ? -9.078 -0.950 -4.416 1.00 92.25 74 SER A O 1
ATOM 599 N N . LYS A 1 75 ? -10.915 0.365 -4.488 1.00 92.81 75 LYS A N 1
ATOM 600 C CA . LYS A 1 75 ? -11.852 -0.554 -3.816 1.00 92.81 75 LYS A CA 1
ATOM 601 C C . LYS A 1 75 ? -12.834 -1.204 -4.798 1.00 92.81 75 LYS A C 1
ATOM 603 O O . LYS A 1 75 ? -13.619 -2.046 -4.393 1.00 92.81 75 LYS A O 1
ATOM 608 N N . GLU A 1 76 ? -12.779 -0.835 -6.079 1.00 91.06 76 GLU A N 1
ATOM 609 C CA . GLU A 1 76 ? -13.769 -1.222 -7.099 1.00 91.06 76 GLU A CA 1
ATOM 610 C C . GLU A 1 76 ? -13.848 -2.736 -7.320 1.00 91.06 76 GLU A C 1
ATOM 612 O O . GLU A 1 76 ? -14.918 -3.268 -7.587 1.00 91.06 76 GLU A O 1
ATOM 617 N N . HIS A 1 77 ? -12.713 -3.427 -7.196 1.00 91.31 77 HIS A N 1
ATOM 618 C CA . HIS A 1 77 ? -12.591 -4.861 -7.468 1.00 91.31 77 HIS A CA 1
ATOM 619 C C . HIS A 1 77 ? -12.461 -5.700 -6.189 1.00 91.31 77 HIS A C 1
ATOM 621 O O . HIS A 1 77 ? -12.063 -6.867 -6.245 1.00 91.31 77 HIS A O 1
ATOM 627 N N . LEU A 1 78 ? -12.746 -5.108 -5.024 1.00 91.88 78 LEU A N 1
ATOM 628 C CA . LEU A 1 78 ? -12.785 -5.836 -3.760 1.00 91.88 78 LEU A CA 1
ATOM 629 C C . LEU A 1 78 ? -14.162 -6.487 -3.581 1.00 91.88 78 LEU A C 1
ATOM 631 O O . LEU A 1 78 ? -15.158 -5.983 -4.098 1.00 91.88 78 LEU A O 1
ATOM 635 N N . PRO A 1 79 ? -14.246 -7.624 -2.869 1.00 90.31 79 PRO A N 1
ATOM 636 C CA . PRO A 1 79 ? -15.540 -8.192 -2.522 1.00 90.31 79 PRO A CA 1
ATOM 637 C C . PRO A 1 79 ? -16.345 -7.206 -1.663 1.00 90.31 79 PRO A C 1
ATOM 639 O O . PRO A 1 79 ? -15.798 -6.557 -0.769 1.00 90.31 79 PRO A O 1
ATOM 642 N N . ALA A 1 80 ? -17.645 -7.114 -1.942 1.00 88.38 80 ALA A N 1
ATOM 643 C CA . ALA A 1 80 ? -18.570 -6.316 -1.146 1.00 88.38 80 ALA A CA 1
ATOM 644 C C . ALA A 1 80 ? -18.684 -6.882 0.279 1.00 88.38 80 ALA A C 1
ATOM 646 O O . ALA A 1 80 ? -18.612 -8.099 0.472 1.00 88.38 80 ALA A O 1
ATOM 647 N N . GLY A 1 81 ? -18.881 -6.014 1.273 1.00 87.25 81 GLY A N 1
ATOM 648 C CA . GLY A 1 81 ? -19.053 -6.422 2.671 1.00 87.25 81 GLY A CA 1
ATOM 649 C C . GLY A 1 81 ? -17.758 -6.830 3.376 1.00 87.25 81 GLY A C 1
ATOM 650 O O . GLY A 1 81 ? -17.795 -7.540 4.382 1.00 87.25 81 GLY A O 1
ATOM 651 N N . GLY A 1 82 ? -16.598 -6.428 2.854 1.00 88.81 82 GLY A N 1
ATOM 652 C CA . GLY A 1 82 ? -15.321 -6.661 3.523 1.00 88.81 82 GLY A CA 1
ATOM 653 C C . GLY A 1 82 ? -15.141 -5.803 4.779 1.00 88.81 82 GLY A C 1
ATOM 654 O O . GLY A 1 82 ? -15.740 -4.740 4.932 1.00 88.81 82 GLY A O 1
ATOM 655 N N . TRP A 1 83 ? -14.233 -6.222 5.665 1.00 91.75 83 TRP A N 1
ATOM 656 C CA . TRP A 1 83 ? -13.925 -5.512 6.918 1.00 91.75 83 TRP A CA 1
ATOM 657 C C . TRP A 1 83 ? -13.429 -4.065 6.715 1.00 91.75 83 TRP A C 1
ATOM 659 O O . TRP A 1 83 ? -13.411 -3.282 7.657 1.00 91.75 83 TRP A O 1
ATOM 669 N N . TRP A 1 84 ? -13.021 -3.699 5.496 1.00 91.31 84 TRP A N 1
ATOM 670 C CA . TRP A 1 84 ? -12.568 -2.358 5.107 1.00 91.31 84 TRP A CA 1
ATOM 671 C C . TRP A 1 84 ? -13.698 -1.363 4.796 1.00 91.31 84 TRP A C 1
ATOM 673 O O . TRP A 1 84 ? -13.410 -0.187 4.554 1.00 91.31 84 TRP A O 1
ATOM 683 N N . GLU A 1 85 ? -14.958 -1.799 4.741 1.00 90.94 85 GLU A N 1
ATOM 684 C CA . GLU A 1 85 ? -16.102 -0.917 4.469 1.00 90.94 85 GLU A CA 1
ATOM 685 C C . GLU A 1 85 ? -16.603 -0.203 5.728 1.00 90.94 85 GLU A C 1
ATOM 687 O O . GLU A 1 85 ? -17.005 0.956 5.648 1.00 90.94 85 GLU A O 1
ATOM 692 N N . THR A 1 86 ? -16.527 -0.855 6.890 1.00 92.44 86 THR A N 1
ATOM 693 C CA . THR A 1 86 ? -16.988 -0.303 8.170 1.00 92.44 86 THR A CA 1
ATOM 694 C C . THR A 1 86 ? -15.816 0.149 9.036 1.00 92.44 86 THR A C 1
ATOM 696 O O . THR A 1 86 ? -14.771 -0.502 9.093 1.00 92.44 86 THR A O 1
ATOM 699 N N . ASP A 1 87 ? -15.982 1.257 9.758 1.00 91.25 87 ASP A N 1
ATOM 700 C CA . ASP A 1 87 ? -14.967 1.713 10.716 1.00 91.25 87 ASP A CA 1
ATOM 701 C C . ASP A 1 87 ? -14.758 0.715 11.860 1.00 91.25 87 ASP A C 1
ATOM 703 O O . ASP A 1 87 ? -13.631 0.512 12.309 1.00 91.25 87 ASP A O 1
ATOM 707 N N . GLU A 1 88 ? -15.819 0.027 12.280 1.00 91.50 88 GLU A N 1
ATOM 708 C CA . GLU A 1 88 ? -15.758 -1.056 13.266 1.00 91.50 88 GLU A CA 1
ATOM 709 C C . GLU A 1 88 ? -14.897 -2.224 12.764 1.00 91.50 88 GLU A C 1
ATOM 711 O O . GLU A 1 88 ? -14.026 -2.707 13.489 1.00 91.50 88 GLU A O 1
ATOM 716 N N . GLY A 1 89 ? -15.073 -2.640 11.504 1.00 90.88 89 GLY A N 1
ATOM 717 C CA . GLY A 1 89 ? -14.281 -3.704 10.885 1.00 90.88 89 GLY A CA 1
ATOM 718 C C . GLY A 1 89 ? -12.807 -3.321 10.743 1.00 90.88 89 GLY A C 1
ATOM 719 O O . GLY A 1 89 ? -11.920 -4.117 11.067 1.00 90.88 89 GLY A O 1
ATOM 720 N N . LYS A 1 90 ? -12.525 -2.068 10.360 1.00 91.25 90 LYS A N 1
ATOM 721 C CA . LYS A 1 90 ? -11.158 -1.525 10.346 1.00 91.25 90 LYS A CA 1
ATOM 722 C C . LYS A 1 90 ? -10.535 -1.571 11.741 1.00 91.25 90 LYS A C 1
ATOM 724 O O . LYS A 1 90 ? -9.405 -2.034 11.877 1.00 91.25 90 LYS A O 1
ATOM 729 N N . GLN A 1 91 ? -11.256 -1.140 12.778 1.00 90.56 91 GLN A N 1
ATOM 730 C CA . GLN A 1 91 ? -10.768 -1.158 14.162 1.00 90.56 91 GLN A CA 1
ATOM 731 C C . GLN A 1 91 ? -10.518 -2.580 14.675 1.00 90.56 91 GLN A C 1
ATOM 733 O O . GLN A 1 91 ? -9.494 -2.819 15.308 1.00 90.56 91 GLN A O 1
ATOM 738 N N . GLN A 1 92 ? -11.394 -3.539 14.368 1.00 90.25 92 GLN A N 1
ATOM 739 C CA . GLN A 1 92 ? -11.209 -4.946 14.741 1.00 90.25 92 GLN A CA 1
ATOM 740 C C . GLN A 1 92 ? -9.970 -5.560 14.081 1.00 90.25 92 GLN A C 1
ATOM 742 O O . GLN A 1 92 ? -9.200 -6.270 14.735 1.00 90.25 92 GLN A O 1
ATOM 747 N N . PHE A 1 93 ? -9.734 -5.255 12.803 1.00 88.50 93 PHE A N 1
ATOM 748 C CA . PHE A 1 93 ? -8.524 -5.680 12.105 1.00 88.50 93 PHE A CA 1
ATOM 749 C C . PHE A 1 93 ? -7.266 -5.053 12.726 1.00 88.50 93 PHE A C 1
ATOM 751 O O . PHE A 1 93 ? -6.277 -5.744 12.967 1.00 88.50 93 PHE A O 1
ATOM 758 N N . GLU A 1 94 ? -7.304 -3.758 13.051 1.00 87.06 94 GLU A N 1
ATOM 759 C CA . GLU A 1 94 ? -6.205 -3.084 13.751 1.00 87.06 94 GLU A CA 1
ATOM 760 C C . GLU A 1 94 ? -5.939 -3.675 15.137 1.00 87.06 94 GLU A C 1
ATOM 762 O O . GLU A 1 94 ? -4.786 -3.948 15.468 1.00 87.06 94 GLU A O 1
ATOM 767 N N . ALA A 1 95 ? -6.986 -3.928 15.920 1.00 88.81 95 ALA A N 1
ATOM 768 C CA . ALA A 1 95 ? -6.883 -4.563 17.227 1.00 88.81 95 ALA A CA 1
ATOM 769 C C . ALA A 1 95 ? -6.278 -5.971 17.121 1.00 88.81 95 ALA A C 1
ATOM 771 O O . ALA A 1 95 ? -5.422 -6.334 17.925 1.00 88.81 95 ALA A O 1
ATOM 772 N N . SER A 1 96 ? -6.645 -6.731 16.085 1.00 86.69 96 SER A N 1
ATOM 773 C CA . SER A 1 96 ? -6.094 -8.067 15.825 1.00 86.69 96 SER A CA 1
ATOM 774 C C . SER A 1 96 ? -4.592 -8.031 15.519 1.00 86.69 96 SER A C 1
ATOM 776 O O . SER A 1 96 ? -3.854 -8.910 15.959 1.00 86.69 96 SER A O 1
ATOM 778 N N . LEU A 1 97 ? -4.105 -6.991 14.831 1.00 80.62 97 LEU A N 1
ATOM 779 C CA . LEU A 1 97 ? -2.668 -6.791 14.599 1.00 80.62 97 LEU A CA 1
ATOM 780 C C . LEU A 1 97 ? -1.903 -6.445 15.886 1.00 80.62 97 LEU A C 1
ATOM 782 O O . LEU A 1 97 ? -0.751 -6.844 16.032 1.00 80.62 97 LEU A O 1
ATOM 786 N N . VAL A 1 98 ? -2.529 -5.709 16.810 1.00 76.06 98 VAL A N 1
ATOM 787 C CA . VAL A 1 98 ? -1.927 -5.341 18.104 1.00 76.06 98 VAL A CA 1
ATOM 788 C C . VAL A 1 98 ? -1.924 -6.530 19.070 1.00 76.06 98 VAL A C 1
ATOM 790 O O . VAL A 1 98 ? -0.935 -6.748 19.763 1.00 76.06 98 VAL A O 1
ATOM 793 N N . ALA A 1 99 ? -2.989 -7.333 19.082 1.00 70.56 99 ALA A N 1
ATOM 794 C CA . ALA A 1 99 ? -3.107 -8.518 19.933 1.00 70.56 99 ALA A CA 1
ATOM 795 C C . ALA A 1 99 ? -2.272 -9.716 19.433 1.00 70.56 99 ALA A C 1
ATOM 797 O O . ALA A 1 99 ? -1.845 -10.540 20.235 1.00 70.56 99 ALA A O 1
ATOM 798 N N . GLY A 1 100 ? -2.024 -9.811 18.120 1.00 57.38 100 GLY A N 1
ATOM 799 C CA . GLY A 1 100 ? -1.241 -10.882 17.488 1.00 57.38 100 GLY A CA 1
ATOM 800 C C . GLY A 1 100 ? 0.257 -10.593 17.328 1.00 57.38 100 GLY A C 1
ATOM 801 O O . GLY A 1 100 ? 0.976 -11.388 16.721 1.00 57.38 100 GLY A O 1
ATOM 802 N N . GLY A 1 101 ? 0.747 -9.460 17.835 1.00 48.50 101 GLY A N 1
ATOM 803 C CA . GLY A 1 101 ? 2.158 -9.102 17.764 1.00 48.50 101 GLY A CA 1
ATOM 804 C C . GLY A 1 101 ? 3.012 -9.994 18.663 1.00 48.50 101 GLY A C 1
ATOM 805 O O . GLY A 1 101 ? 3.094 -9.768 19.867 1.00 48.50 101 GLY A O 1
ATOM 806 N N . SER A 1 102 ? 3.712 -10.967 18.072 1.00 49.12 102 SER A N 1
ATOM 807 C CA . SER A 1 102 ? 4.944 -11.501 18.667 1.00 49.12 102 SER A CA 1
ATOM 808 C C . SER A 1 102 ? 5.834 -10.309 19.025 1.00 49.12 102 SER A C 1
ATOM 810 O O . SER A 1 102 ? 6.127 -9.482 18.162 1.00 49.12 102 SER A O 1
ATOM 812 N N . GLY A 1 103 ? 6.168 -10.182 20.309 1.00 42.34 103 GLY A N 1
ATOM 813 C CA . GLY A 1 103 ? 6.755 -8.980 20.887 1.00 42.34 103 GLY A CA 1
ATOM 814 C C . GLY A 1 103 ? 7.969 -8.461 20.120 1.00 42.34 103 GLY A C 1
ATOM 815 O O . GLY A 1 103 ? 9.025 -9.084 20.100 1.00 42.34 103 GLY A O 1
ATOM 816 N N . ALA A 1 104 ? 7.831 -7.262 19.568 1.00 40.53 104 ALA A N 1
ATOM 817 C CA . ALA A 1 104 ? 8.928 -6.317 19.487 1.00 40.53 104 ALA A CA 1
ATOM 818 C C . ALA A 1 104 ? 8.592 -5.221 20.496 1.00 40.53 104 ALA A C 1
ATOM 820 O O . ALA A 1 104 ? 7.572 -4.543 20.362 1.00 40.53 104 ALA A O 1
ATOM 821 N N . ALA A 1 105 ? 9.405 -5.113 21.546 1.00 36.84 105 ALA A N 1
ATOM 822 C CA . ALA A 1 105 ? 9.282 -4.082 22.559 1.00 36.84 105 ALA A CA 1
ATOM 823 C C . ALA A 1 105 ? 9.173 -2.710 21.878 1.00 36.84 105 ALA A C 1
ATOM 825 O O . ALA A 1 105 ? 10.111 -2.246 21.228 1.00 36.84 105 ALA A O 1
ATOM 826 N N . ALA A 1 106 ? 8.015 -2.068 22.019 1.00 40.66 106 ALA A N 1
ATOM 827 C CA . ALA A 1 106 ? 7.868 -0.659 21.718 1.00 40.66 106 ALA A CA 1
ATOM 828 C C . ALA A 1 106 ? 8.680 0.108 22.768 1.00 40.66 106 ALA A C 1
ATOM 830 O O . ALA A 1 106 ? 8.180 0.433 23.844 1.00 40.66 106 ALA A O 1
ATOM 831 N N . ALA A 1 107 ? 9.954 0.364 22.466 1.00 40.84 107 ALA A N 1
ATOM 832 C CA . ALA A 1 107 ? 10.688 1.434 23.114 1.00 40.84 107 ALA A CA 1
ATOM 833 C C . ALA A 1 107 ? 9.874 2.713 22.896 1.00 40.84 107 ALA A C 1
ATOM 835 O O . ALA A 1 107 ? 9.621 3.126 21.759 1.00 40.84 107 ALA A O 1
ATOM 836 N N . ALA A 1 108 ? 9.388 3.267 24.004 1.00 41.09 108 ALA A N 1
ATOM 837 C CA . ALA A 1 108 ? 8.619 4.491 24.061 1.00 41.09 108 ALA A CA 1
ATOM 838 C C . ALA A 1 108 ? 9.305 5.569 23.213 1.00 41.09 108 ALA A C 1
ATOM 840 O O . ALA A 1 108 ? 10.353 6.101 23.569 1.00 41.09 108 ALA A O 1
ATOM 841 N N . THR A 1 109 ? 8.702 5.893 22.069 1.00 46.38 109 THR A N 1
ATOM 842 C CA . THR A 1 109 ? 9.034 7.110 21.334 1.00 46.38 109 THR A CA 1
ATOM 843 C C . THR A 1 109 ? 8.435 8.263 22.125 1.00 46.38 109 THR A C 1
ATOM 845 O O . THR A 1 109 ? 7.332 8.733 21.844 1.00 46.38 109 THR A O 1
ATOM 848 N N . THR A 1 110 ? 9.138 8.694 23.170 1.00 50.75 110 THR A N 1
ATOM 849 C CA . THR A 1 110 ? 8.857 9.968 23.821 1.00 50.75 110 THR A CA 1
ATOM 850 C C . THR A 1 110 ? 9.104 11.040 22.772 1.00 50.75 110 THR A C 1
ATOM 852 O O . THR A 1 110 ? 10.237 11.301 22.369 1.00 50.75 110 THR A O 1
ATOM 855 N N . SER A 1 111 ? 8.019 11.616 22.267 1.00 48.28 111 SER A N 1
ATOM 856 C CA . SER A 1 111 ? 8.065 12.727 21.327 1.00 48.28 111 SER A CA 1
ATOM 857 C C . SER A 1 111 ? 8.677 13.924 22.051 1.00 48.28 111 SER A C 1
ATOM 859 O O . SER A 1 111 ? 7.991 14.612 22.803 1.00 48.28 111 SER A O 1
ATOM 861 N N . ARG A 1 112 ? 9.984 14.153 21.882 1.00 56.19 112 ARG A N 1
ATOM 862 C CA . ARG A 1 112 ? 10.608 15.397 22.343 1.00 56.19 112 ARG A CA 1
ATOM 863 C C . ARG A 1 112 ? 10.074 16.532 21.458 1.00 56.19 112 ARG A C 1
ATOM 865 O O . ARG A 1 112 ? 10.138 16.406 20.233 1.00 56.19 112 ARG A O 1
ATOM 872 N N . PRO A 1 113 ? 9.522 17.613 22.032 1.00 49.25 113 PRO A N 1
ATOM 873 C CA . PRO A 1 113 ? 9.059 18.748 21.249 1.00 49.25 113 PRO A CA 1
ATOM 874 C C . PRO A 1 113 ? 10.237 19.412 20.527 1.00 49.25 113 PRO A C 1
ATOM 876 O O . PRO A 1 113 ? 11.324 19.566 21.084 1.00 49.25 113 PRO A O 1
ATOM 879 N N . TRP A 1 114 ? 10.004 19.809 19.275 1.00 45.41 114 TRP A N 1
ATOM 880 C CA . TRP A 1 114 ? 10.927 20.613 18.477 1.00 45.41 114 TRP A CA 1
ATOM 881 C C . TRP A 1 114 ? 11.083 21.986 19.140 1.00 45.41 114 TRP A C 1
ATOM 883 O O . TRP A 1 114 ? 10.282 22.892 18.920 1.00 45.41 114 TRP A O 1
ATOM 893 N N . THR A 1 115 ? 12.122 22.162 19.951 1.00 50.50 115 THR A N 1
ATOM 894 C CA . THR A 1 115 ? 12.646 23.492 20.266 1.00 50.50 115 THR A CA 1
ATOM 895 C C . THR A 1 115 ? 13.641 23.846 19.173 1.00 50.50 115 THR A C 1
ATOM 897 O O . THR A 1 115 ? 14.680 23.201 19.030 1.00 50.50 115 THR A O 1
ATOM 900 N N . GLY A 1 116 ? 13.286 24.821 18.340 1.00 51.38 116 GLY A N 1
ATOM 901 C CA . GLY A 1 116 ? 14.121 25.261 17.234 1.00 51.38 116 GLY A CA 1
ATOM 902 C C . GLY A 1 116 ? 15.481 25.768 17.712 1.00 51.38 116 GLY A C 1
ATOM 903 O O . GLY A 1 116 ? 15.568 26.806 18.353 1.00 51.38 116 GLY A O 1
ATOM 904 N N . ALA A 1 117 ? 16.534 25.057 17.326 1.00 49.59 117 ALA A N 1
ATOM 905 C CA . ALA A 1 117 ? 17.875 25.583 17.120 1.00 49.59 117 ALA A CA 1
ATOM 906 C C . ALA A 1 117 ? 18.506 24.734 16.006 1.00 49.59 117 ALA A C 1
ATOM 908 O O . ALA A 1 117 ? 18.492 23.505 16.061 1.00 49.59 117 ALA A O 1
ATOM 909 N N . GLY A 1 118 ? 18.926 25.379 14.918 1.00 46.59 118 GLY A N 1
ATOM 910 C CA . GLY A 1 118 ? 19.273 24.717 13.663 1.00 46.59 118 GLY A CA 1
ATOM 911 C C . GLY A 1 118 ? 20.424 23.719 13.791 1.00 46.59 118 GLY A C 1
ATOM 912 O O . GLY A 1 118 ? 21.436 23.987 14.427 1.00 46.59 118 GLY A O 1
ATOM 913 N N . ARG A 1 119 ? 20.294 22.576 13.111 1.00 56.59 119 ARG A N 1
ATOM 914 C CA . ARG A 1 119 ? 21.407 21.651 12.872 1.00 56.59 119 ARG A CA 1
ATOM 915 C C . ARG A 1 119 ? 22.387 22.337 11.906 1.00 56.59 119 ARG A C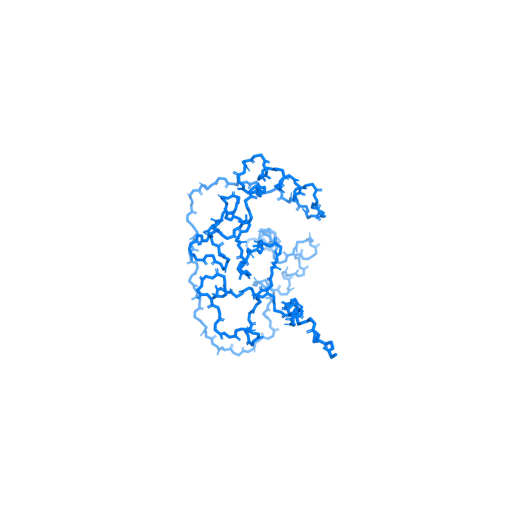 1
ATOM 917 O O . ARG A 1 119 ? 21.977 22.616 10.773 1.00 56.59 119 ARG A O 1
ATOM 924 N N . PRO A 1 120 ? 23.652 22.612 12.269 1.00 51.03 120 PRO A N 1
ATOM 925 C CA . PRO A 1 120 ? 24.621 23.051 11.279 1.00 51.03 120 PRO A CA 1
ATOM 926 C C . PRO A 1 120 ? 24.875 21.889 10.313 1.00 51.03 120 PRO A C 1
ATOM 928 O O . PRO A 1 120 ? 25.269 20.791 10.712 1.00 51.03 120 PRO A O 1
ATOM 931 N N . LYS A 1 121 ? 24.624 22.115 9.019 1.00 48.69 121 LYS A N 1
ATOM 932 C CA . LYS A 1 121 ? 25.067 21.201 7.964 1.00 48.69 121 LYS A CA 1
ATOM 933 C C . LYS A 1 121 ? 26.596 21.235 7.960 1.00 48.69 121 LYS A C 1
ATOM 935 O O . LYS A 1 121 ? 27.171 22.177 7.421 1.00 48.69 121 LYS A O 1
ATOM 940 N N . LYS A 1 122 ? 27.265 20.245 8.565 1.00 49.81 122 LYS A N 1
ATOM 941 C CA . LYS A 1 122 ? 28.706 20.068 8.337 1.00 49.81 122 LYS A CA 1
ATOM 942 C C . LYS A 1 122 ? 28.896 19.875 6.821 1.00 49.81 122 LYS A C 1
ATOM 944 O O . LYS A 1 122 ? 28.187 19.046 6.242 1.00 49.81 122 LYS A O 1
ATOM 949 N N . PRO A 1 123 ? 29.765 20.652 6.149 1.00 43.34 123 PRO A N 1
ATOM 950 C CA . PRO A 1 123 ? 30.015 20.450 4.733 1.00 43.34 123 PRO A CA 1
ATOM 951 C C . PRO A 1 123 ? 30.635 19.067 4.538 1.00 43.34 123 PRO A C 1
ATOM 953 O O . PRO A 1 123 ? 31.572 18.691 5.242 1.00 43.34 123 PRO A O 1
ATOM 956 N N . MET A 1 124 ? 30.094 18.316 3.580 1.00 44.91 124 MET A N 1
AT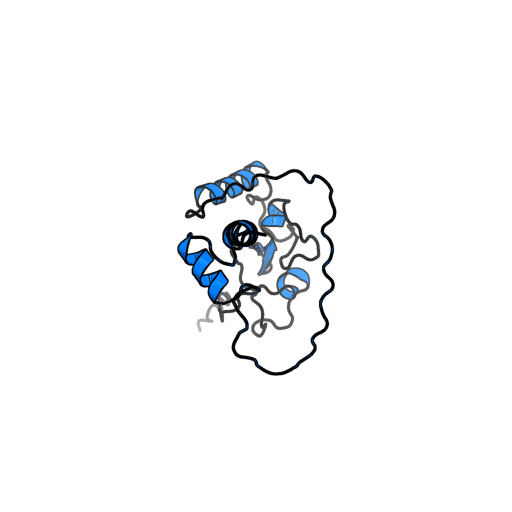OM 957 C CA . MET A 1 124 ? 30.683 17.076 3.083 1.00 44.91 124 MET A CA 1
ATOM 958 C C . MET A 1 124 ? 32.106 17.418 2.620 1.00 44.91 124 MET A C 1
ATOM 960 O O . MET A 1 124 ? 32.277 18.136 1.630 1.00 44.91 124 MET A O 1
ATOM 964 N N . ARG A 1 125 ? 33.132 16.999 3.373 1.00 54.53 125 ARG A N 1
ATOM 965 C CA . ARG A 1 125 ? 34.516 17.151 2.920 1.00 54.53 125 ARG A CA 1
ATOM 966 C C . ARG A 1 125 ? 34.649 16.339 1.634 1.00 54.53 125 ARG A C 1
ATOM 968 O O . ARG A 1 125 ? 34.255 15.177 1.583 1.00 54.53 125 ARG A O 1
ATOM 975 N N . ARG A 1 126 ? 35.098 17.014 0.572 1.00 42.78 126 ARG A N 1
ATOM 976 C CA . ARG A 1 126 ? 35.357 16.411 -0.736 1.00 42.78 126 ARG A CA 1
ATOM 977 C C . ARG A 1 126 ? 36.304 15.230 -0.536 1.00 42.78 126 ARG A C 1
ATOM 979 O O . ARG A 1 126 ? 37.312 15.388 0.142 1.00 42.78 126 ARG A O 1
ATOM 986 N N . PHE A 1 127 ? 35.957 14.089 -1.128 1.00 41.78 127 PHE A N 1
ATOM 987 C CA . PHE A 1 127 ? 36.842 12.939 -1.280 1.00 41.78 127 PHE A CA 1
ATOM 988 C C . PHE A 1 127 ? 38.149 13.404 -1.937 1.00 41.78 127 PHE A C 1
ATOM 990 O O . PHE A 1 127 ? 38.186 13.617 -3.149 1.00 41.78 127 PHE A O 1
ATOM 997 N N . SER A 1 128 ? 39.193 13.580 -1.133 1.00 43.41 128 SER A N 1
ATOM 998 C CA . SER A 1 128 ? 40.568 13.487 -1.607 1.00 43.41 128 SER A CA 1
ATOM 999 C C . SER A 1 128 ? 41.033 12.084 -1.264 1.00 43.41 128 SER A C 1
ATOM 1001 O O . SER A 1 128 ? 40.988 11.658 -0.113 1.00 43.41 128 SER A O 1
ATOM 1003 N N . ASN A 1 129 ? 41.318 11.343 -2.323 1.00 48.53 129 ASN A N 1
ATOM 1004 C CA . ASN A 1 129 ? 41.647 9.937 -2.320 1.00 48.53 129 ASN A CA 1
ATOM 1005 C C . ASN A 1 129 ? 43.165 9.822 -2.161 1.00 48.53 129 ASN A C 1
ATOM 1007 O O . ASN A 1 129 ? 43.869 9.792 -3.164 1.00 48.53 129 ASN A O 1
ATOM 1011 N N . ASP A 1 130 ? 43.648 9.794 -0.922 1.00 42.28 130 ASP A N 1
ATOM 1012 C CA . ASP A 1 130 ? 45.059 9.593 -0.607 1.00 42.28 130 ASP A CA 1
ATOM 1013 C C . ASP A 1 130 ? 45.181 8.470 0.432 1.00 42.28 130 ASP A C 1
ATOM 1015 O O . ASP A 1 130 ? 44.898 8.653 1.607 1.00 42.28 130 ASP A O 1
ATOM 1019 N N . TYR A 1 131 ? 45.531 7.290 -0.081 1.00 42.81 131 TYR A N 1
ATOM 1020 C CA . TYR A 1 131 ? 46.520 6.357 0.463 1.00 42.81 131 TYR A CA 1
ATOM 1021 C C . TYR A 1 131 ? 46.435 5.947 1.951 1.00 42.81 131 TYR A C 1
ATOM 1023 O O . TYR A 1 131 ? 46.650 6.738 2.860 1.00 42.81 131 TYR A O 1
ATOM 1031 N N . MET A 1 132 ? 46.213 4.645 2.161 1.00 50.28 132 MET A N 1
ATOM 1032 C CA . MET A 1 132 ? 46.216 3.936 3.445 1.00 50.28 132 MET A CA 1
ATOM 1033 C C . MET A 1 132 ? 47.287 4.413 4.440 1.00 50.28 132 MET A C 1
ATOM 1035 O O . MET A 1 132 ? 48.483 4.331 4.159 1.00 50.28 132 MET A O 1
ATOM 1039 N N . SER A 1 133 ? 46.837 4.794 5.634 1.00 49.28 133 SER A N 1
ATOM 1040 C CA . SER A 1 133 ? 47.623 4.737 6.863 1.00 49.28 133 SER A CA 1
ATOM 1041 C C . SER A 1 133 ? 46.817 3.899 7.858 1.00 49.28 133 SER A C 1
ATOM 1043 O O . SER A 1 133 ? 45.661 4.214 8.126 1.00 49.28 133 SER A O 1
ATOM 1045 N N . ASP A 1 134 ? 47.388 2.798 8.342 1.00 49.25 134 ASP A N 1
ATOM 1046 C CA . ASP A 1 134 ? 46.771 1.798 9.229 1.00 49.25 134 ASP A CA 1
ATOM 1047 C C . ASP A 1 134 ? 46.491 2.307 10.668 1.00 49.25 134 ASP A C 1
ATOM 1049 O O . ASP A 1 134 ? 46.772 1.613 11.641 1.00 49.25 134 ASP A O 1
ATOM 1053 N N . ASP A 1 135 ? 45.935 3.512 10.827 1.00 56.62 135 ASP A N 1
ATOM 1054 C CA . ASP A 1 135 ? 45.584 4.098 12.135 1.00 56.62 135 ASP A CA 1
ATOM 1055 C C . ASP A 1 135 ? 44.273 4.914 12.081 1.00 56.62 135 ASP A C 1
ATOM 1057 O O . ASP A 1 135 ? 44.124 5.957 12.706 1.00 56.62 135 ASP A O 1
ATOM 1061 N N . GLU A 1 136 ? 43.289 4.468 11.298 1.00 50.91 136 GLU A N 1
ATOM 1062 C CA . GLU A 1 136 ? 41.975 5.125 11.217 1.00 50.91 136 GLU A CA 1
ATOM 1063 C C . GLU A 1 136 ? 41.012 4.448 12.202 1.00 50.91 136 GLU A C 1
ATOM 1065 O O . GLU A 1 136 ? 40.368 3.441 11.897 1.00 50.91 136 GLU A O 1
ATOM 1070 N N . GLY A 1 137 ? 40.967 4.965 13.429 1.00 56.53 137 GLY A N 1
ATOM 1071 C CA . GLY A 1 137 ? 40.117 4.430 14.484 1.00 56.53 137 GLY A CA 1
ATOM 1072 C C . GLY A 1 137 ? 38.604 4.533 14.211 1.00 56.53 137 GLY A C 1
ATOM 1073 O O . GLY A 1 137 ? 38.121 5.129 13.244 1.00 56.53 137 GLY A O 1
ATOM 1074 N N . VAL A 1 138 ? 37.821 3.861 15.05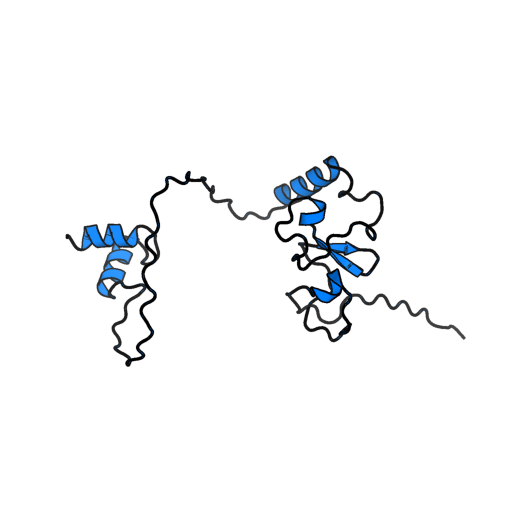6 1.00 62.06 138 VAL A N 1
ATOM 1075 C CA . VAL A 1 138 ? 36.384 3.644 14.840 1.00 62.06 138 VAL A CA 1
ATOM 1076 C C . VAL A 1 138 ? 35.615 4.947 15.069 1.00 62.06 138 VAL A C 1
ATOM 1078 O O . VAL A 1 138 ? 35.632 5.495 16.164 1.00 62.06 138 VAL A O 1
ATOM 1081 N N . LEU A 1 139 ? 34.898 5.419 14.041 1.00 63.12 139 LEU A N 1
ATOM 1082 C CA . LEU A 1 139 ? 33.979 6.571 14.109 1.00 63.12 139 LEU A CA 1
ATOM 1083 C C . LEU A 1 139 ? 34.635 7.914 14.491 1.00 63.12 139 LEU A C 1
ATOM 1085 O O . LEU A 1 139 ? 33.943 8.834 14.917 1.00 63.12 139 LEU A O 1
ATOM 1089 N N . GLY A 1 140 ? 35.943 8.058 14.254 1.00 69.88 140 GLY A N 1
ATOM 1090 C CA . GLY A 1 140 ? 36.694 9.281 14.558 1.00 69.88 140 GLY A CA 1
ATOM 1091 C C . GLY A 1 140 ? 37.351 9.293 15.940 1.00 69.88 140 GLY A C 1
ATOM 1092 O O . GLY A 1 140 ? 38.007 10.275 16.272 1.00 69.88 140 GLY A O 1
ATOM 1093 N N . TYR A 1 141 ? 37.221 8.209 16.706 1.00 73.62 141 TYR A N 1
ATOM 1094 C CA . TYR A 1 141 ? 37.986 7.967 17.928 1.00 73.62 141 TYR A CA 1
ATOM 1095 C C . TYR A 1 141 ? 39.272 7.221 17.600 1.00 73.62 141 TYR A C 1
ATOM 1097 O O . TYR A 1 141 ? 39.241 6.291 16.793 1.00 73.62 141 TYR A O 1
ATOM 1105 N N . SER A 1 142 ? 40.390 7.573 18.237 1.00 80.62 142 SER A N 1
ATOM 1106 C CA . SER A 1 142 ? 41.609 6.770 18.120 1.00 80.62 142 SER A CA 1
ATOM 1107 C C . SER A 1 142 ? 41.399 5.386 18.745 1.00 80.62 142 SER A C 1
ATOM 1109 O O . SER A 1 142 ? 40.528 5.181 19.592 1.00 80.62 142 SER A O 1
ATOM 1111 N N . SER A 1 143 ? 42.218 4.404 18.374 1.00 78.56 143 SER A N 1
ATOM 1112 C CA . SER A 1 143 ? 42.148 3.062 18.975 1.00 78.56 143 SER A CA 1
ATOM 1113 C C . SER A 1 143 ? 42.309 3.084 20.505 1.00 78.56 143 SER A C 1
ATOM 1115 O O . SER A 1 143 ? 41.762 2.226 21.201 1.00 78.56 143 SER A O 1
ATOM 1117 N N . ARG A 1 144 ? 43.024 4.084 21.038 1.00 78.31 144 ARG A N 1
ATOM 1118 C CA . ARG A 1 144 ? 43.166 4.319 22.479 1.00 78.31 144 ARG A CA 1
ATOM 1119 C C . ARG A 1 144 ? 41.858 4.807 23.102 1.00 78.31 144 ARG A C 1
ATOM 1121 O O . ARG A 1 144 ? 41.434 4.245 24.107 1.00 78.31 144 ARG A O 1
ATOM 1128 N N . ASP A 1 145 ? 41.201 5.764 22.458 1.00 81.69 145 ASP A N 1
ATOM 1129 C CA . ASP A 1 145 ? 39.915 6.328 22.886 1.00 81.69 145 ASP A CA 1
ATOM 1130 C C . ASP A 1 145 ? 38.814 5.260 22.893 1.00 81.69 145 ASP A C 1
ATOM 1132 O O . ASP A 1 145 ? 38.043 5.141 23.842 1.00 81.69 145 ASP A O 1
ATOM 1136 N N . VAL A 1 146 ? 38.794 4.399 21.870 1.00 82.19 146 VAL A N 1
ATOM 1137 C CA . VAL A 1 146 ? 37.859 3.267 21.787 1.00 82.19 146 VAL A CA 1
ATOM 1138 C C . VAL A 1 146 ? 38.057 2.299 22.954 1.00 82.19 146 VAL A C 1
ATOM 1140 O O . VAL A 1 146 ? 37.082 1.836 23.547 1.00 82.19 146 VAL A O 1
ATOM 1143 N N . ASN A 1 147 ? 39.306 1.989 23.309 1.00 83.19 147 ASN A N 1
ATOM 1144 C CA . ASN A 1 147 ? 39.598 1.094 24.425 1.00 83.19 147 ASN A CA 1
ATOM 1145 C C . ASN A 1 147 ? 39.245 1.725 25.785 1.00 83.19 147 ASN A C 1
ATOM 1147 O O . ASN A 1 147 ? 38.777 1.026 26.687 1.00 83.19 147 ASN A O 1
ATOM 1151 N N . GLU A 1 148 ? 39.441 3.035 25.936 1.00 83.44 148 GLU A N 1
ATOM 1152 C CA . GLU A 1 148 ? 39.059 3.774 27.142 1.00 83.44 148 GLU A CA 1
ATOM 1153 C C . GLU A 1 148 ? 37.527 3.845 27.294 1.00 83.44 148 GLU A C 1
ATOM 1155 O O . GLU A 1 148 ? 37.017 3.526 28.368 1.00 83.44 148 GLU A O 1
ATOM 1160 N N . LEU A 1 149 ? 36.782 4.104 26.214 1.00 85.75 149 LEU A N 1
ATOM 1161 C CA . LEU A 1 149 ? 35.312 4.049 26.186 1.00 85.75 149 LEU A CA 1
ATOM 1162 C C . LEU A 1 149 ? 34.764 2.676 26.576 1.00 85.75 149 LEU A C 1
ATOM 1164 O O . LEU A 1 149 ? 33.916 2.559 27.466 1.00 85.75 149 LEU A O 1
ATOM 1168 N N . LEU A 1 150 ? 35.302 1.619 25.962 1.00 83.81 150 LEU A N 1
ATOM 1169 C CA . LEU A 1 150 ? 34.900 0.243 26.251 1.00 83.81 150 LEU A CA 1
ATOM 1170 C C . LEU A 1 150 ? 35.186 -0.138 27.710 1.00 83.81 150 LEU A C 1
ATOM 1172 O O . LEU A 1 150 ? 34.404 -0.875 28.309 1.00 83.81 150 LEU A O 1
ATOM 1176 N N . SER A 1 151 ? 36.258 0.400 28.300 1.00 86.62 151 SER A N 1
ATOM 1177 C CA . SER A 1 151 ? 36.597 0.188 29.715 1.00 86.62 151 SER A CA 1
ATOM 1178 C C . SER A 1 151 ? 35.608 0.865 30.671 1.00 86.62 151 SER A C 1
ATOM 1180 O O . SER A 1 151 ? 35.439 0.396 31.795 1.00 86.62 151 SER A O 1
ATOM 1182 N N . GLN A 1 152 ? 34.921 1.922 30.222 1.00 80.00 152 GLN A N 1
ATOM 1183 C CA . GLN A 1 152 ? 33.816 2.565 30.947 1.00 80.00 152 GLN A CA 1
ATOM 1184 C C . GLN A 1 152 ? 32.438 1.972 30.600 1.00 80.00 152 GLN A C 1
ATOM 1186 O O . GLN A 1 152 ? 31.429 2.375 31.175 1.00 80.00 152 GLN A O 1
ATOM 1191 N N . GLY A 1 153 ? 32.380 1.000 29.682 1.00 85.25 153 GLY A N 1
ATOM 1192 C CA . GLY A 1 153 ? 31.138 0.362 29.239 1.00 85.25 153 GLY A CA 1
ATOM 1193 C C . GLY A 1 153 ? 30.331 1.170 28.218 1.00 85.25 153 GLY A C 1
ATOM 1194 O O . GLY A 1 153 ? 29.178 0.824 27.965 1.00 85.25 153 GLY A O 1
ATOM 1195 N N . VAL A 1 154 ? 30.927 2.203 27.621 1.00 83.25 154 VAL A N 1
ATOM 1196 C CA . VAL A 1 154 ? 30.303 3.078 26.618 1.00 83.25 154 VAL A CA 1
ATOM 1197 C C . VAL A 1 154 ? 30.788 2.656 25.239 1.00 83.25 154 VAL A C 1
ATOM 1199 O O . VAL A 1 154 ? 31.982 2.425 25.036 1.00 83.25 154 VAL A O 1
ATOM 1202 N N . LYS A 1 155 ? 29.882 2.490 24.273 1.00 83.06 155 LYS A N 1
ATOM 1203 C CA . LYS A 1 155 ? 30.292 2.109 22.917 1.00 83.06 155 LYS A CA 1
ATOM 1204 C C . LYS A 1 155 ? 30.618 3.352 22.090 1.00 83.06 155 LYS A C 1
ATOM 1206 O O . LYS A 1 155 ? 29.925 4.351 22.222 1.00 83.06 155 LYS A O 1
ATOM 1211 N N . PRO A 1 156 ? 31.564 3.274 21.137 1.00 76.75 156 PRO A N 1
ATOM 1212 C CA . PRO A 1 156 ? 31.908 4.396 20.249 1.00 76.75 156 PRO A CA 1
ATOM 1213 C C . PRO A 1 156 ? 30.760 4.944 19.383 1.00 76.75 156 PRO A C 1
ATOM 1215 O O . PRO A 1 156 ? 30.934 5.935 18.686 1.00 76.75 156 PRO A O 1
ATOM 1218 N N . TRP A 1 157 ? 29.614 4.266 19.346 1.00 80.62 157 TRP A N 1
ATOM 1219 C CA . TRP A 1 157 ? 28.421 4.676 18.603 1.00 80.62 157 TRP A CA 1
ATOM 1220 C C . TRP A 1 157 ? 27.248 5.063 19.514 1.00 80.62 157 TRP A C 1
ATOM 1222 O O . TRP A 1 157 ? 26.157 5.308 18.998 1.00 80.62 157 TRP A O 1
ATOM 1232 N N . ASP A 1 158 ? 27.441 5.061 20.835 1.00 79.88 158 ASP A N 1
ATOM 1233 C CA . ASP A 1 158 ? 26.439 5.542 21.782 1.00 79.88 158 ASP A CA 1
ATOM 1234 C C . ASP A 1 158 ? 26.452 7.084 21.798 1.00 79.88 158 ASP A C 1
ATOM 1236 O O . ASP A 1 158 ? 27.490 7.718 21.599 1.00 79.88 158 ASP A O 1
ATOM 1240 N N . ASP A 1 159 ? 25.281 7.699 21.988 1.00 79.25 159 ASP A N 1
ATOM 1241 C CA . ASP A 1 159 ? 25.089 9.154 21.850 1.00 79.25 159 ASP A CA 1
ATOM 1242 C C . ASP A 1 159 ? 25.884 9.983 22.885 1.00 79.25 159 ASP A C 1
ATOM 1244 O O . ASP A 1 159 ? 26.072 11.183 22.693 1.00 79.25 159 ASP A O 1
ATOM 1248 N N . ASP A 1 160 ? 26.337 9.355 23.972 1.00 80.00 160 ASP A N 1
ATOM 1249 C CA . ASP A 1 160 ? 27.129 9.932 25.061 1.00 80.00 160 ASP A CA 1
ATOM 1250 C C . ASP A 1 160 ? 28.638 9.636 24.957 1.00 80.00 160 ASP A C 1
ATOM 1252 O O . ASP A 1 160 ? 29.408 10.085 25.808 1.00 80.00 160 ASP A O 1
ATOM 1256 N N . ALA A 1 161 ? 29.093 8.937 23.909 1.00 83.88 161 ALA A N 1
ATOM 1257 C CA . ALA A 1 161 ? 30.507 8.602 23.719 1.00 83.88 161 ALA A CA 1
ATOM 1258 C C . ALA A 1 161 ? 31.417 9.844 23.658 1.00 83.88 161 ALA A C 1
ATOM 1260 O O . ALA A 1 161 ? 32.491 9.843 24.256 1.00 83.88 161 ALA A O 1
ATOM 1261 N N . ASP A 1 162 ? 30.971 10.928 23.013 1.00 78.81 162 ASP A N 1
ATOM 1262 C CA . ASP A 1 162 ? 31.717 12.195 22.941 1.00 78.81 162 ASP A CA 1
ATOM 1263 C C . ASP A 1 162 ? 31.811 12.893 24.308 1.00 78.81 162 ASP A C 1
ATOM 1265 O O . ASP A 1 162 ? 32.864 13.430 24.654 1.00 78.81 162 ASP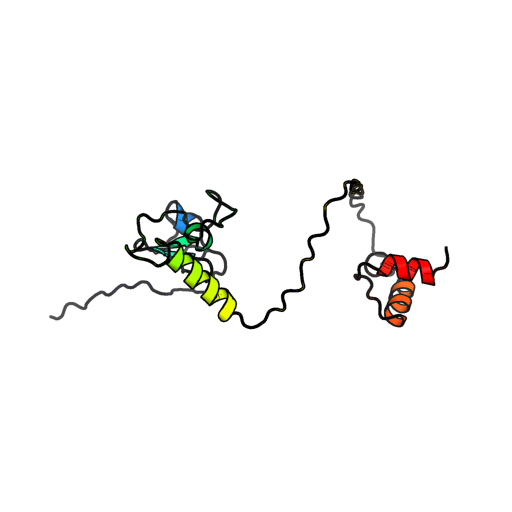 A O 1
ATOM 1269 N N . ASP A 1 163 ? 30.740 12.858 25.106 1.00 82.31 163 ASP A N 1
ATOM 1270 C CA . ASP A 1 163 ? 30.705 13.472 26.440 1.00 82.31 163 ASP A CA 1
ATOM 1271 C C . ASP A 1 163 ? 31.615 12.709 27.412 1.00 82.31 163 ASP A C 1
ATOM 1273 O O . ASP A 1 163 ? 32.367 13.304 28.190 1.00 82.31 163 ASP A O 1
ATOM 1277 N N . VAL A 1 164 ? 31.580 11.378 27.337 1.00 82.38 164 VAL A N 1
ATOM 1278 C CA . VAL A 1 164 ? 32.427 10.492 28.139 1.00 82.38 164 VAL A CA 1
ATOM 1279 C C . VAL A 1 164 ? 33.887 10.634 27.719 1.00 82.38 164 VAL A C 1
ATOM 1281 O O . VAL A 1 164 ? 34.744 10.777 28.588 1.00 82.38 164 VAL A O 1
ATOM 1284 N N . MET A 1 165 ? 34.184 10.707 26.418 1.00 79.69 165 MET A N 1
ATOM 1285 C CA . MET A 1 165 ? 35.537 11.022 25.950 1.00 79.69 165 MET A CA 1
ATOM 1286 C C . MET A 1 165 ? 36.004 12.406 26.392 1.00 79.69 165 MET A C 1
ATOM 1288 O O . MET A 1 165 ? 37.147 12.540 26.819 1.00 79.69 165 MET A O 1
ATOM 1292 N N . GLY A 1 166 ? 35.144 13.425 26.361 1.00 80.44 166 GLY A N 1
ATOM 1293 C CA . GLY A 1 166 ? 35.473 14.761 26.864 1.00 80.44 166 GLY A CA 1
ATOM 1294 C C . GLY A 1 166 ? 35.783 14.774 28.366 1.00 80.44 166 GLY A C 1
ATOM 1295 O O . GLY A 1 166 ? 36.674 15.497 28.815 1.00 80.44 166 GLY A O 1
ATOM 1296 N N . ALA A 1 167 ? 35.096 13.933 29.146 1.00 81.56 167 ALA A N 1
ATOM 1297 C CA . ALA A 1 167 ? 35.346 13.767 30.575 1.00 81.56 167 ALA A CA 1
ATOM 1298 C C . ALA A 1 167 ? 36.621 12.955 30.875 1.00 81.56 167 ALA A C 1
ATOM 1300 O O . ALA A 1 167 ? 37.332 13.281 31.826 1.00 81.56 167 ALA A O 1
ATOM 1301 N N . ILE A 1 168 ? 36.922 11.924 30.074 1.00 73.75 168 ILE A N 1
ATOM 1302 C CA . ILE A 1 168 ? 38.127 11.088 30.210 1.00 73.75 168 ILE A CA 1
ATOM 1303 C C . ILE A 1 168 ? 39.378 11.849 29.752 1.00 73.75 168 ILE A C 1
ATOM 1305 O O . ILE A 1 168 ? 40.402 11.817 30.434 1.00 73.75 168 ILE A O 1
ATOM 1309 N N . SER A 1 169 ? 39.292 12.556 28.622 1.00 70.56 169 SER A N 1
ATOM 1310 C CA . SER A 1 169 ? 40.423 13.261 28.011 1.00 70.56 169 SER A CA 1
ATOM 1311 C C . SER A 1 169 ? 40.765 14.580 28.709 1.00 70.56 169 SER A C 1
ATOM 1313 O O . SER A 1 169 ? 41.858 15.092 28.491 1.00 70.56 169 SER A O 1
ATOM 1315 N N . GLY A 1 170 ? 39.869 15.112 29.551 1.00 65.62 170 GLY A N 1
ATOM 1316 C CA . GLY A 1 170 ? 40.122 16.271 30.407 1.00 65.62 170 GLY A CA 1
ATOM 1317 C C . GLY A 1 170 ? 40.594 17.522 29.653 1.00 65.62 170 GLY A C 1
ATOM 1318 O O . GLY A 1 170 ? 41.781 17.832 29.709 1.00 65.62 170 GLY A O 1
ATOM 1319 N N . TYR A 1 171 ? 39.636 18.274 29.086 1.00 46.75 171 TYR A N 1
ATOM 1320 C CA . TYR A 1 171 ? 39.780 19.482 28.237 1.00 46.75 171 TYR A CA 1
ATOM 1321 C C . TYR A 1 171 ? 40.169 19.250 26.771 1.00 46.75 171 TYR A C 1
ATOM 1323 O O . TYR A 1 171 ? 41.299 18.799 26.496 1.00 46.75 171 TYR A O 1
#

Secondary structure (DSSP, 8-state):
------------S-----SB-HHHHHT--TTGGG-SSB-S--TTEEE-TTS-EEEHHHHTT--SSGGG-SSB---TTSPTT-TTSSHHHHHHHHHHHHHT-----------------PPP-------------S---GGG--HHHHHHHHHTT--TTSTTHHHHHHHHHT-

Organism: Coniophora puteana (strain RWD-64-598) (NCBI:txid741705)

Radius of gyration: 26.62 Å; chains: 1; bounding box: 67×65×55 Å

pLDDT: mean 74.66, std 19.41, range [36.84, 96.0]

InterPro domains:
  IPR000571 Zinc finger, CCCH-type [PS50103] (15-42)
  IPR000571 Zinc finger, CCCH-type [PS50103] (49-76)
  IPR000571 Zinc finger, CCCH-type [SM00356] (15-41)
  IPR000571 Zinc finger, CCCH-type [SM00356] (49-75)
  IPR045072 MKRN-like [PTHR11224] (19-120)

Foldseek 3Di:
DDDDDPPPPPDDDDPPAPAAALCCQPVRDPCPPNDSHDLDEDPQFDAFPVSFTAGPCLLLVNDPQVVNDSHHNDPPRHDPPALSVDPVSSVVVVVCCVVPDPDDDPPDPPPDDDPDDDDPPDDDDDDPPDDDDPFCDDPNDTPVLQVVCVVVVHHPPDPCSVVVSCVVVPD

Sequence (171 aa):
METEASNSTSFGRRSNRVVPCRFHNHNGCFKGVNCTFSHEPDSRSYPDQTGRNVCLFFLRDKCKYDNKCVYSHSKEHLPAGGWWETDEGKQQFEASLVAGGSGAAAAATTSRPWTGAGRPKKPMRRFSNDYMSDDEGVLGYSSRDVNELLSQGVKPWDDDADDVMGAISGY